Protein AF-X1FIV2-F1 (afdb_monomer)

Solvent-accessible surface area (backbone atoms only — not comparable to full-atom values): 3773 Å² total; per-residue (Å²): 139,61,66,84,74,37,65,69,50,50,52,39,52,50,49,39,53,51,51,47,52,42,38,68,73,71,47,59,79,85,38,42,69,58,59,30,40,49,54,54,53,54,47,52,45,58,48,50,34,49,50,51,20,59,72,36,59,88,41,73,76,57,28,66,77,37,108

Radius of gyration: 14.49 Å; Cα contacts (8 Å, |Δi|>4): 48; chains: 1; bounding box: 34×17×38 Å

Mean predicted aligned error: 6.94 Å

pLDDT: mean 82.45, std 12.33, range [49.91, 94.75]

Secondary structure (DSSP, 8-state):
--GGG-HHHHHHHHHHHHHHHHHHHTS-GGGTTTHHHHHHHHHHHHHHHHHHHHHHTTSHHHHHHT-

InterPro domains:
  IPR012657 23S rRNA-intervening sequence protein [PF05635] (4-66)
  IPR012657 23S rRNA-intervening sequence protein [TIGR02436] (8-66)
  IPR036583 23S rRNA-intervening sequence superfamily [G3DSA:1.20.1440.60] (1-67)
  IPR036583 23S rRNA-intervening sequence superfamily [SSF158446] (1-66)

Organism: NCBI:txid412755

Sequence (67 aa):
MSYKKLEIWQLARQLVIDVHKMTLNKLPKFEMFEQGGQIRRSVKSVKSTIVEGYGRRRYKQEFIRFQ

Foldseek 3Di:
DDLVPDPQLVVLVVVLVVLLCCLVPVDDPVCNVPVVVVSNVVSVVLNVLSRVLVVCVVPPVSNVVSD

Nearest PDB structures (foldseek):
  7dfp-assembly1_A  TM=4.018E-01  e=7.050E+00  Homo sapiens

Structure (mmCIF, N/CA/C/O backbone):
data_AF-X1FIV2-F1
#
_entry.id   AF-X1FIV2-F1
#
loop_
_atom_site.group_PDB
_atom_site.id
_atom_site.type_symbol
_atom_site.label_atom_id
_atom_site.label_alt_id
_atom_site.label_comp_id
_atom_site.label_asym_id
_atom_site.label_entity_id
_atom_site.label_seq_id
_atom_site.pdbx_PDB_ins_code
_atom_site.Cartn_x
_atom_site.Cartn_y
_atom_site.Cartn_z
_atom_site.occupancy
_atom_site.B_iso_or_equiv
_atom_site.auth_seq_id
_atom_site.auth_comp_id
_atom_site.auth_asym_id
_atom_site.auth_atom_id
_atom_site.pdbx_PDB_model_num
ATOM 1 N N . MET A 1 1 ? 9.863 9.645 -21.180 1.00 61.59 1 MET A N 1
ATOM 2 C CA . MET A 1 1 ? 8.864 8.616 -20.795 1.00 61.59 1 MET A CA 1
ATOM 3 C C . MET A 1 1 ? 8.659 8.740 -19.281 1.00 61.59 1 MET A C 1
ATOM 5 O O . MET A 1 1 ? 9.657 8.903 -18.586 1.00 61.59 1 MET A O 1
ATOM 9 N N . SER A 1 2 ? 7.427 8.766 -18.762 1.00 77.62 2 SER A N 1
ATOM 10 C CA . SER A 1 2 ? 7.141 8.972 -17.324 1.00 77.62 2 SER A CA 1
ATOM 11 C C . SER A 1 2 ? 6.562 7.695 -16.712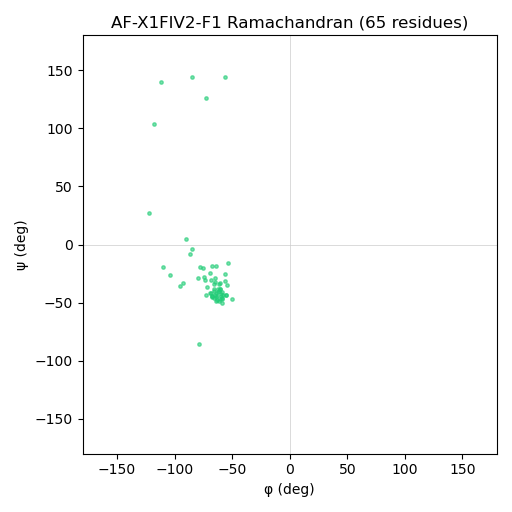 1.00 77.62 2 SER A C 1
ATOM 13 O O . SER A 1 2 ? 5.704 7.084 -17.344 1.00 77.62 2 SER A O 1
ATOM 15 N N . TYR A 1 3 ? 6.962 7.338 -15.484 1.00 74.38 3 TYR A N 1
ATOM 16 C CA . TYR A 1 3 ? 6.405 6.193 -14.742 1.00 74.38 3 TYR A CA 1
ATOM 17 C C . TYR A 1 3 ? 4.881 6.290 -14.571 1.00 74.38 3 TYR A C 1
ATOM 19 O O . TYR A 1 3 ? 4.205 5.275 -14.482 1.00 74.38 3 TYR A O 1
ATOM 27 N N . LYS A 1 4 ? 4.319 7.509 -14.597 1.00 76.75 4 LYS A N 1
ATOM 28 C CA . LYS A 1 4 ? 2.870 7.752 -14.498 1.00 76.75 4 LYS A CA 1
ATOM 29 C C . LYS A 1 4 ? 2.071 7.171 -15.673 1.00 76.75 4 LYS A C 1
ATOM 31 O O . LYS A 1 4 ? 0.858 7.013 -15.569 1.00 76.75 4 LYS A O 1
ATOM 36 N N . LYS A 1 5 ? 2.741 6.878 -16.795 1.00 82.38 5 LYS A N 1
ATOM 37 C CA . LYS A 1 5 ? 2.139 6.232 -17.970 1.00 82.38 5 LYS A CA 1
ATOM 38 C C . LYS A 1 5 ? 2.156 4.702 -17.888 1.00 82.38 5 LYS A C 1
ATOM 40 O O . LYS A 1 5 ? 1.574 4.068 -18.756 1.00 82.38 5 LYS A O 1
ATOM 45 N N . LEU A 1 6 ? 2.827 4.114 -16.895 1.00 84.38 6 LEU A N 1
ATOM 46 C CA . LEU A 1 6 ? 2.806 2.670 -16.702 1.00 84.38 6 LEU A CA 1
ATOM 47 C C . LEU A 1 6 ? 1.445 2.244 -16.155 1.00 84.38 6 LEU A C 1
ATOM 49 O O . LEU A 1 6 ? 1.027 2.724 -15.101 1.00 84.38 6 LEU A O 1
ATOM 53 N N . GLU A 1 7 ? 0.801 1.302 -16.833 1.00 87.62 7 GLU A N 1
ATOM 54 C CA . GLU A 1 7 ? -0.463 0.709 -16.389 1.00 87.62 7 GLU A CA 1
ATOM 55 C C . GLU A 1 7 ? -0.335 0.122 -14.977 1.00 87.62 7 GLU A C 1
ATOM 57 O O . GLU A 1 7 ? -1.133 0.429 -14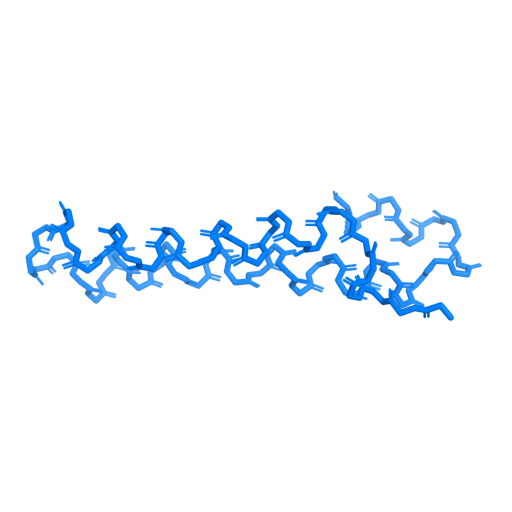.095 1.00 87.62 7 GLU A O 1
ATOM 62 N N . ILE A 1 8 ? 0.763 -0.591 -14.703 1.00 84.19 8 ILE A N 1
ATOM 63 C CA . ILE A 1 8 ? 1.038 -1.154 -13.376 1.00 84.19 8 ILE A CA 1
ATOM 64 C C . ILE A 1 8 ? 1.150 -0.083 -12.278 1.00 84.19 8 ILE A C 1
ATOM 66 O O . ILE A 1 8 ? 0.717 -0.302 -11.149 1.00 84.19 8 ILE A O 1
ATOM 70 N N . TRP A 1 9 ? 1.656 1.116 -12.598 1.00 87.88 9 TRP A N 1
ATOM 71 C CA . TRP A 1 9 ? 1.705 2.226 -11.641 1.00 87.88 9 TRP A CA 1
ATOM 72 C C . TRP A 1 9 ? 0.312 2.804 -11.370 1.00 87.88 9 TRP A C 1
ATOM 74 O O . TRP A 1 9 ? 0.010 3.184 -10.238 1.00 87.88 9 TRP A O 1
ATOM 84 N N . GLN A 1 10 ? -0.546 2.866 -12.391 1.00 89.44 10 GLN A N 1
ATOM 85 C CA . GLN A 1 10 ? -1.929 3.323 -12.246 1.00 89.44 10 GLN A CA 1
ATOM 86 C C . GLN A 1 10 ? -2.748 2.337 -11.404 1.00 89.44 10 GLN A C 1
ATOM 88 O O . GLN A 1 10 ? -3.424 2.766 -10.467 1.00 89.44 10 GLN A O 1
ATOM 93 N N . LEU A 1 11 ? -2.601 1.032 -11.657 1.00 90.94 11 LEU A N 1
ATOM 94 C CA . LEU A 1 11 ? -3.203 -0.035 -10.855 1.00 90.94 11 LEU A CA 1
ATOM 95 C C . LEU A 1 11 ? -2.719 0.013 -9.401 1.00 90.94 11 LEU A C 1
ATOM 97 O O . LEU A 1 11 ? -3.534 0.022 -8.481 1.00 90.94 11 LEU A O 1
ATOM 101 N N . ALA A 1 1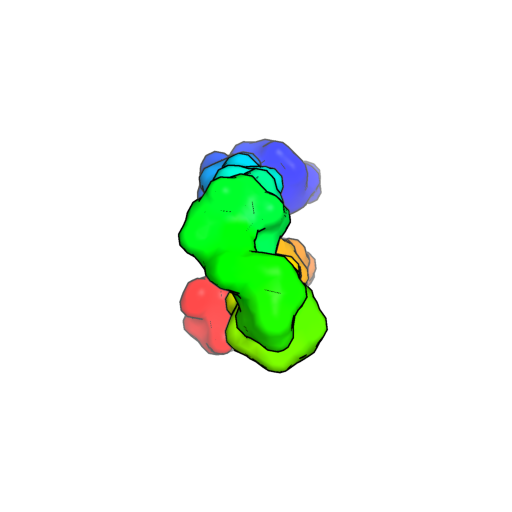2 ? -1.408 0.145 -9.172 1.00 90.44 12 ALA A N 1
ATOM 102 C CA . ALA A 1 12 ? -0.857 0.272 -7.823 1.00 90.44 12 ALA A CA 1
ATOM 103 C C . ALA A 1 12 ? -1.368 1.531 -7.101 1.00 90.44 12 ALA A C 1
ATOM 105 O O . ALA A 1 12 ? -1.656 1.496 -5.905 1.00 90.44 12 ALA A O 1
ATOM 106 N N . ARG A 1 13 ? -1.524 2.656 -7.812 1.00 89.94 13 ARG A N 1
ATOM 107 C CA . ARG A 1 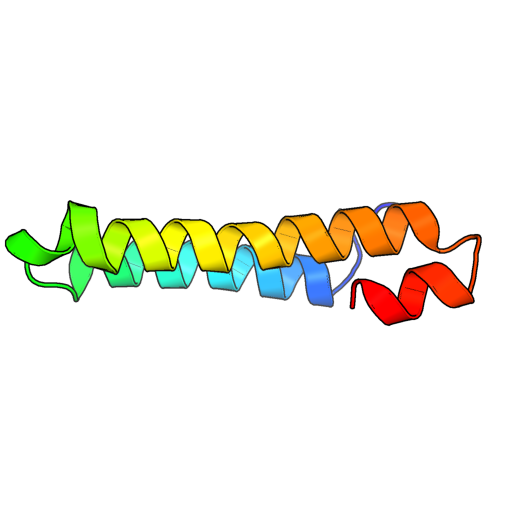13 ? -2.113 3.876 -7.243 1.00 89.94 13 ARG A CA 1
ATOM 108 C C . ARG A 1 13 ? -3.567 3.655 -6.828 1.00 89.94 13 ARG A C 1
ATOM 110 O O . ARG A 1 13 ? -3.942 4.109 -5.747 1.00 89.94 13 ARG A O 1
ATOM 117 N N . GLN A 1 14 ? -4.357 2.988 -7.664 1.00 93.06 14 GLN A N 1
ATOM 118 C CA . GLN A 1 14 ? -5.751 2.678 -7.364 1.00 93.06 14 GLN A CA 1
ATOM 119 C C . GLN A 1 14 ? -5.851 1.746 -6.148 1.00 93.06 14 GLN A C 1
ATOM 121 O O . GLN A 1 14 ? -6.554 2.058 -5.189 1.00 93.06 14 GLN A O 1
ATOM 126 N N . LEU A 1 15 ? -5.022 0.701 -6.111 1.00 92.44 15 LEU A N 1
ATOM 127 C CA . LEU A 1 15 ? -4.930 -0.233 -4.991 1.00 92.44 15 LEU A CA 1
ATOM 128 C C . LEU A 1 15 ? -4.632 0.471 -3.658 1.00 92.44 15 LEU A C 1
ATOM 130 O O . LEU A 1 15 ? -5.273 0.182 -2.652 1.00 92.44 15 LEU A O 1
ATOM 134 N N . VAL A 1 16 ? -3.699 1.432 -3.633 1.00 92.69 16 VAL A N 1
ATOM 135 C CA . VAL A 1 16 ? -3.394 2.210 -2.416 1.00 92.69 16 VAL A CA 1
ATOM 136 C C . VAL A 1 16 ? -4.627 2.959 -1.903 1.00 92.69 16 VAL A C 1
ATOM 138 O O . VAL A 1 16 ? -4.846 3.013 -0.692 1.00 92.69 16 VAL A O 1
ATOM 141 N N . ILE A 1 17 ? -5.428 3.541 -2.800 1.00 92.94 17 ILE A N 1
ATOM 142 C CA . ILE A 1 17 ? -6.646 4.278 -2.436 1.00 92.94 17 ILE A CA 1
ATOM 143 C C . ILE A 1 17 ? -7.693 3.317 -1.870 1.00 92.94 17 ILE A C 1
ATOM 145 O O . ILE A 1 17 ? -8.292 3.604 -0.831 1.00 92.94 17 ILE A O 1
ATOM 149 N N . ASP A 1 18 ? -7.885 2.173 -2.518 1.00 94.50 18 ASP A N 1
ATOM 150 C CA . ASP A 1 18 ? -8.900 1.197 -2.126 1.00 94.50 18 ASP A CA 1
ATOM 151 C C . ASP A 1 18 ? -8.552 0.529 -0.795 1.00 94.50 18 ASP A C 1
ATOM 153 O O . ASP A 1 18 ? -9.400 0.436 0.094 1.00 94.50 18 ASP A O 1
ATOM 157 N N . VAL A 1 19 ? -7.281 0.171 -0.595 1.00 92.81 19 VAL A N 1
ATOM 158 C CA . VAL A 1 19 ? -6.777 -0.343 0.683 1.00 92.81 19 VAL A CA 1
ATOM 159 C C . VAL A 1 19 ? -6.883 0.718 1.776 1.00 92.81 19 VAL A C 1
ATOM 161 O O . VAL A 1 19 ? -7.312 0.409 2.884 1.00 92.81 19 VAL A O 1
ATOM 164 N N . HIS A 1 20 ? -6.565 1.983 1.488 1.00 92.19 20 HIS A N 1
ATOM 165 C CA . HIS A 1 20 ? -6.726 3.056 2.469 1.00 92.19 20 HIS A CA 1
ATOM 166 C C . HIS A 1 20 ? -8.183 3.178 2.937 1.00 92.19 20 HIS A C 1
ATOM 168 O O . HIS A 1 20 ? -8.435 3.120 4.141 1.00 92.19 20 HIS A O 1
ATOM 174 N N . LYS A 1 21 ? -9.137 3.245 1.999 1.00 94.00 21 LYS A N 1
ATOM 175 C CA . LYS A 1 21 ? -10.577 3.276 2.303 1.00 94.00 21 LYS A CA 1
ATOM 176 C C . LYS A 1 21 ? -11.023 2.033 3.072 1.00 94.00 21 LYS A C 1
ATOM 178 O O . LYS A 1 21 ? -11.736 2.152 4.063 1.00 94.00 21 LYS A O 1
ATOM 183 N N . MET A 1 22 ? -10.572 0.848 2.661 1.00 94.75 22 MET A N 1
ATOM 184 C CA . MET A 1 22 ? -10.872 -0.408 3.348 1.00 94.75 22 MET A CA 1
ATOM 185 C C . MET A 1 22 ? -10.395 -0.377 4.805 1.00 94.75 22 MET A C 1
ATOM 187 O O . MET A 1 22 ? -11.184 -0.673 5.698 1.00 94.75 22 MET A O 1
ATOM 191 N N . THR A 1 23 ? -9.160 0.067 5.065 1.00 92.88 23 THR A N 1
ATOM 192 C CA . THR A 1 23 ? -8.610 0.112 6.433 1.00 92.88 23 THR A CA 1
ATOM 193 C C . THR A 1 23 ? -9.290 1.131 7.347 1.00 92.88 23 THR A C 1
ATOM 195 O O . THR A 1 23 ? -9.140 1.031 8.559 1.00 92.88 23 THR A O 1
ATOM 198 N N . LEU A 1 24 ? -10.000 2.117 6.792 1.00 90.31 24 LEU A N 1
ATOM 199 C CA . LEU A 1 24 ? -10.761 3.104 7.565 1.00 90.31 24 LEU A CA 1
ATOM 200 C C . LEU A 1 24 ? -12.220 2.686 7.780 1.00 90.31 24 LEU A C 1
ATOM 202 O O . LEU A 1 24 ? -12.791 3.001 8.818 1.00 90.31 24 LEU A O 1
ATOM 206 N N . ASN A 1 25 ? -12.813 1.983 6.811 1.00 92.69 25 ASN A N 1
ATOM 207 C CA . ASN A 1 25 ? -14.252 1.715 6.794 1.00 92.69 25 ASN A CA 1
ATOM 208 C C . ASN A 1 25 ? -14.620 0.282 7.198 1.00 92.69 25 ASN A C 1
ATOM 210 O O . ASN A 1 25 ? -15.748 0.050 7.620 1.00 92.69 25 ASN A O 1
ATOM 214 N N . LYS A 1 26 ? -13.715 -0.688 7.009 1.00 91.88 26 LYS A N 1
ATOM 215 C CA . LYS A 1 26 ? -13.994 -2.118 7.234 1.00 91.88 26 LYS A CA 1
ATOM 216 C C . LYS A 1 26 ? -13.280 -2.704 8.448 1.00 91.88 26 LYS A C 1
ATOM 218 O O . LYS A 1 26 ? -13.684 -3.762 8.915 1.00 91.88 26 LYS A O 1
ATOM 223 N N . LEU A 1 27 ? -12.224 -2.055 8.940 1.00 90.12 27 LEU A N 1
ATOM 224 C CA . LEU A 1 27 ? -11.533 -2.508 10.146 1.00 90.12 27 LEU A CA 1
ATOM 225 C C . LEU A 1 27 ? -12.224 -1.969 11.406 1.00 90.12 27 LEU A C 1
ATOM 227 O O . LEU A 1 27 ? -12.672 -0.818 11.4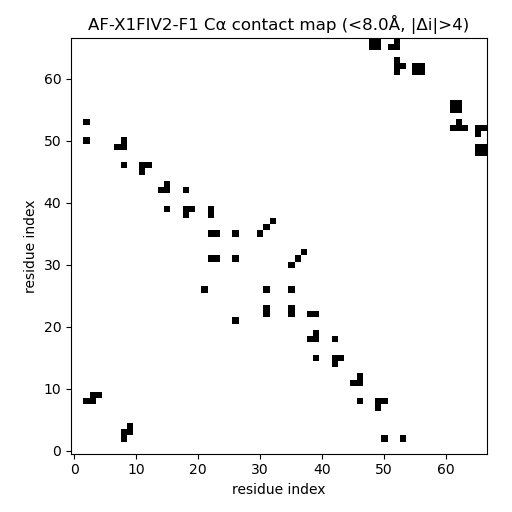11 1.00 90.12 27 LEU A O 1
ATOM 231 N N . PRO A 1 28 ? -12.270 -2.758 12.493 1.00 91.62 28 PRO A N 1
ATOM 232 C CA . PRO A 1 28 ? -12.656 -2.250 13.800 1.00 91.62 28 PRO A CA 1
ATOM 233 C C . PRO A 1 28 ? -11.763 -1.077 14.222 1.00 91.62 28 PRO A C 1
ATOM 235 O O . PRO A 1 28 ? -10.560 -1.079 13.965 1.00 91.62 28 PRO A O 1
ATOM 238 N N . LYS A 1 29 ? -12.325 -0.082 14.921 1.00 87.12 29 LYS A N 1
ATOM 239 C CA . LYS A 1 29 ? -11.576 1.126 15.325 1.00 87.12 29 LYS A CA 1
ATOM 240 C C . LYS A 1 29 ? -10.318 0.819 16.148 1.00 87.12 29 LYS A C 1
ATOM 242 O O . LYS A 1 29 ? -9.342 1.556 16.037 1.00 87.12 29 LYS A O 1
ATOM 247 N N . PHE A 1 30 ? -10.326 -0.256 16.938 1.00 90.25 30 PHE A N 1
ATOM 248 C CA . PHE A 1 30 ? -9.172 -0.659 17.745 1.00 90.25 30 PHE A CA 1
ATOM 249 C C . PHE A 1 30 ? -7.994 -1.182 16.899 1.00 90.25 30 PHE A C 1
ATOM 251 O O . PHE A 1 30 ? -6.849 -1.026 17.302 1.00 90.25 30 PHE A O 1
ATOM 258 N N . GLU A 1 31 ? -8.244 -1.681 15.683 1.00 88.88 31 GLU A N 1
ATOM 259 C CA . GLU A 1 31 ? -7.210 -2.149 14.743 1.00 88.88 31 GLU A CA 1
ATOM 260 C C . GLU A 1 31 ? -6.611 -1.024 13.883 1.00 88.88 31 GLU A C 1
ATOM 262 O O . GLU A 1 31 ? -5.699 -1.241 13.081 1.00 88.88 31 GLU A O 1
ATOM 267 N N . MET A 1 32 ? -7.124 0.205 14.000 1.00 85.44 32 MET A N 1
ATOM 268 C CA . MET A 1 32 ? -6.800 1.297 13.077 1.00 85.44 32 MET A CA 1
ATOM 269 C C . MET A 1 32 ? -5.308 1.663 13.066 1.00 85.44 32 MET A C 1
ATOM 271 O O . MET A 1 32 ? -4.776 2.041 12.011 1.00 85.44 32 MET A O 1
ATOM 275 N N . PHE A 1 33 ? -4.645 1.559 14.220 1.00 81.44 33 PHE A N 1
ATOM 276 C CA . PHE A 1 33 ? -3.236 1.917 14.402 1.00 81.44 33 PHE A CA 1
ATOM 277 C C . PHE A 1 33 ? -2.290 0.722 14.268 1.00 81.44 33 PHE A C 1
ATOM 279 O O . PHE A 1 33 ? -1.214 0.886 13.687 1.00 81.44 33 PHE A O 1
ATOM 286 N N . GLU A 1 34 ? -2.704 -0.464 14.717 1.00 90.44 34 GLU A N 1
ATOM 287 C CA . GLU A 1 34 ? -1.909 -1.687 14.598 1.00 90.44 34 GLU A CA 1
ATOM 288 C C . GLU A 1 34 ? -1.996 -2.266 13.183 1.00 90.44 34 GLU A C 1
ATOM 290 O O . GLU A 1 34 ? -1.162 -1.945 12.328 1.00 90.44 34 GLU A O 1
ATOM 295 N N . GLN A 1 35 ? -3.021 -3.069 12.894 1.00 90.31 35 GLN A N 1
ATOM 296 C CA . GLN A 1 35 ? -3.153 -3.745 11.604 1.00 90.31 35 GLN A CA 1
ATOM 297 C C . GLN A 1 35 ? -3.421 -2.759 10.466 1.00 90.31 35 GLN A C 1
ATOM 299 O O . GLN A 1 35 ? -2.761 -2.799 9.425 1.00 90.31 35 GLN A O 1
ATOM 304 N N . GLY A 1 36 ? -4.312 -1.786 10.672 1.00 91.19 36 GLY A N 1
ATOM 305 C CA . GLY A 1 36 ? -4.610 -0.757 9.675 1.00 91.19 36 GLY A CA 1
ATOM 306 C C . GLY A 1 36 ? -3.377 0.074 9.307 1.00 91.19 36 GLY A C 1
ATOM 307 O O . GLY A 1 36 ? -3.160 0.398 8.135 1.00 91.19 36 GLY A O 1
ATOM 308 N N . GLY A 1 37 ? -2.526 0.386 10.287 1.00 90.56 37 GLY A N 1
ATOM 309 C CA . GLY A 1 37 ? -1.260 1.078 10.063 1.00 90.56 37 GLY A CA 1
ATOM 310 C C . GLY A 1 37 ? -0.273 0.246 9.244 1.00 90.56 37 GLY A C 1
ATOM 311 O O . GLY A 1 37 ? 0.311 0.760 8.285 1.00 90.56 37 GLY A O 1
ATOM 312 N N . GLN A 1 38 ? -0.115 -1.034 9.585 1.00 92.50 38 GLN A N 1
ATOM 313 C CA . GLN A 1 38 ? 0.769 -1.960 8.872 1.00 92.50 38 GLN A CA 1
ATOM 314 C C . GLN A 1 38 ? 0.331 -2.175 7.418 1.00 92.50 38 GLN A C 1
ATOM 316 O O . GLN A 1 38 ? 1.140 -1.999 6.504 1.00 92.50 38 GLN A O 1
ATOM 321 N N . ILE A 1 39 ? -0.958 -2.430 7.184 1.00 92.25 39 ILE A N 1
ATOM 322 C CA . ILE A 1 39 ? -1.533 -2.628 5.846 1.00 92.25 39 ILE A CA 1
ATOM 323 C C . ILE A 1 39 ? -1.298 -1.393 4.961 1.00 92.25 39 ILE A C 1
ATOM 325 O O . ILE A 1 39 ? -0.829 -1.506 3.825 1.00 92.25 39 ILE A O 1
ATOM 329 N N . ARG A 1 40 ? -1.555 -0.185 5.487 1.00 91.88 40 ARG A N 1
ATOM 330 C CA . ARG A 1 40 ? -1.341 1.070 4.743 1.00 91.88 40 ARG A CA 1
ATOM 331 C C . ARG A 1 40 ? 0.130 1.335 4.420 1.00 91.88 40 ARG A C 1
ATOM 333 O O . ARG A 1 40 ? 0.411 1.962 3.398 1.00 91.88 40 ARG A O 1
ATOM 340 N N . ARG A 1 41 ? 1.071 0.920 5.277 1.00 90.50 41 ARG A N 1
ATOM 341 C CA . ARG A 1 41 ? 2.512 1.036 4.990 1.00 90.50 41 ARG A CA 1
ATOM 342 C C . ARG A 1 41 ? 2.947 0.031 3.927 1.00 90.50 41 ARG A C 1
ATOM 344 O O . ARG A 1 41 ? 3.644 0.430 2.999 1.00 90.50 41 ARG A O 1
ATOM 351 N N . SER A 1 42 ? 2.474 -1.211 4.019 1.00 91.06 42 SER A N 1
ATOM 352 C CA . SER A 1 42 ? 2.781 -2.266 3.049 1.00 91.06 42 SER A CA 1
ATOM 353 C C . SER A 1 42 ? 2.291 -1.905 1.642 1.00 91.06 42 SER A C 1
ATOM 355 O O . SER A 1 42 ? 3.072 -1.882 0.702 1.00 91.06 42 SER A O 1
ATOM 357 N N . VAL A 1 43 ? 1.041 -1.455 1.475 1.00 91.25 43 VAL A N 1
ATOM 358 C CA . VAL A 1 43 ? 0.538 -1.096 0.132 1.00 91.25 43 VAL A CA 1
ATOM 359 C C . VAL A 1 43 ? 1.269 0.106 -0.490 1.00 91.25 43 VAL A C 1
ATOM 361 O O . VAL A 1 43 ? 1.391 0.212 -1.710 1.00 91.25 43 VAL A O 1
ATOM 364 N N . LYS A 1 44 ? 1.795 1.027 0.331 1.00 88.25 44 LYS A N 1
ATOM 365 C CA . LYS A 1 44 ? 2.572 2.175 -0.161 1.00 88.25 44 LYS A CA 1
ATOM 366 C C . LYS A 1 44 ? 3.921 1.757 -0.749 1.00 88.25 44 LYS A C 1
ATOM 368 O O . LYS A 1 44 ? 4.376 2.447 -1.663 1.00 88.25 44 LYS A O 1
ATOM 373 N N . SER A 1 45 ? 4.537 0.671 -0.267 1.00 88.56 45 SER A N 1
ATOM 374 C CA . SER A 1 45 ? 5.833 0.213 -0.784 1.00 88.56 45 SER A CA 1
ATOM 375 C C . SER A 1 45 ? 5.720 -0.260 -2.232 1.00 88.56 45 SER A C 1
ATOM 377 O O . SER A 1 45 ? 6.559 0.123 -3.033 1.00 88.56 45 SER A O 1
ATOM 379 N N . VAL A 1 46 ? 4.625 -0.934 -2.608 1.00 85.19 46 VAL A N 1
ATOM 380 C CA . VAL A 1 46 ? 4.361 -1.411 -3.983 1.00 85.19 46 VAL A CA 1
ATOM 381 C C . VAL A 1 46 ? 4.541 -0.296 -5.018 1.00 85.19 46 VAL A C 1
ATOM 383 O O . VAL A 1 46 ? 5.233 -0.455 -6.023 1.00 85.19 46 VAL A O 1
ATOM 386 N N . LYS A 1 47 ? 3.969 0.885 -4.755 1.00 83.88 47 LYS A N 1
ATOM 387 C CA . LYS A 1 47 ? 4.113 2.045 -5.647 1.00 83.88 47 LYS A CA 1
ATOM 388 C C . LYS A 1 47 ? 5.562 2.541 -5.709 1.00 83.88 47 LYS A C 1
ATOM 390 O O . LYS A 1 47 ? 6.008 2.941 -6.783 1.00 83.88 47 LYS A O 1
ATOM 395 N N . SER A 1 48 ? 6.270 2.563 -4.579 1.00 84.00 48 SER A N 1
ATOM 396 C CA . SER A 1 48 ? 7.677 2.985 -4.519 1.00 84.00 48 SER A CA 1
ATOM 397 C C . SER A 1 48 ? 8.579 2.026 -5.292 1.00 84.00 48 SER A C 1
ATOM 399 O O . SER A 1 48 ? 9.374 2.477 -6.109 1.00 84.00 48 SER A O 1
ATOM 401 N N . THR A 1 49 ? 8.369 0.720 -5.135 1.00 85.31 49 THR A N 1
ATOM 402 C CA . THR A 1 49 ? 9.104 -0.346 -5.823 1.00 85.31 49 THR A CA 1
ATOM 403 C C . THR A 1 49 ? 8.961 -0.236 -7.347 1.00 85.31 49 THR A C 1
ATOM 405 O O . THR A 1 49 ? 9.961 -0.232 -8.060 1.00 85.31 49 THR A O 1
ATOM 408 N N . ILE A 1 50 ? 7.754 0.040 -7.859 1.00 83.81 50 ILE A N 1
ATOM 409 C CA . ILE A 1 50 ? 7.524 0.295 -9.297 1.00 83.81 50 ILE A CA 1
ATOM 410 C C . ILE A 1 50 ? 8.281 1.540 -9.795 1.00 83.81 50 ILE A C 1
ATOM 412 O O . ILE A 1 50 ? 8.816 1.546 -10.906 1.00 83.81 50 ILE A O 1
ATOM 416 N N . VAL A 1 51 ? 8.318 2.618 -9.004 1.00 83.00 51 VAL A N 1
ATOM 417 C CA . VAL A 1 51 ? 9.028 3.856 -9.375 1.00 83.00 51 VAL A CA 1
ATOM 418 C C . VAL A 1 51 ? 10.542 3.632 -9.393 1.00 83.00 51 VAL A C 1
ATOM 420 O O . VAL A 1 51 ? 11.212 4.091 -10.321 1.00 83.00 51 VAL A O 1
ATOM 423 N N . GLU A 1 52 ? 11.071 2.901 -8.414 1.00 82.31 52 GLU A N 1
ATOM 424 C CA . GLU A 1 52 ? 12.484 2.522 -8.339 1.00 82.31 52 GLU A CA 1
ATOM 425 C C . GLU A 1 52 ? 12.888 1.617 -9.508 1.00 82.31 52 GLU A C 1
ATOM 427 O O . GLU A 1 52 ? 13.857 1.925 -10.208 1.00 82.31 52 GLU A O 1
ATOM 432 N N . GLY A 1 53 ? 12.106 0.570 -9.795 1.00 79.62 53 GLY A N 1
ATOM 433 C CA . GLY A 1 53 ? 12.310 -0.307 -10.949 1.00 79.62 53 GLY A CA 1
ATOM 434 C C . GLY A 1 53 ? 12.275 0.465 -12.271 1.00 79.62 53 GLY A C 1
ATOM 435 O O . GLY A 1 53 ? 13.162 0.320 -13.113 1.00 79.62 53 GLY A O 1
ATOM 436 N N . TYR A 1 54 ? 11.324 1.390 -12.433 1.00 79.31 54 TYR A N 1
ATOM 437 C CA . TYR A 1 54 ? 11.265 2.258 -13.610 1.00 79.31 54 TYR A CA 1
ATOM 438 C C . TYR A 1 54 ? 12.508 3.153 -13.763 1.00 79.31 54 TYR A C 1
ATOM 440 O O . TYR A 1 54 ? 13.004 3.333 -14.879 1.00 79.31 54 TYR A O 1
ATOM 448 N N . GLY A 1 55 ? 13.028 3.706 -12.663 1.00 75.88 55 GLY A N 1
ATOM 449 C CA . GLY A 1 55 ? 14.261 4.500 -12.659 1.00 75.88 55 GLY A CA 1
ATOM 450 C C . GLY A 1 55 ? 15.503 3.680 -13.019 1.00 75.88 55 GLY A C 1
ATOM 451 O O . GLY A 1 55 ? 16.392 4.173 -13.713 1.00 75.88 55 GLY A O 1
ATOM 452 N N . ARG A 1 56 ? 15.524 2.402 -12.625 1.00 72.12 56 ARG A N 1
ATOM 453 C CA . ARG A 1 56 ? 16.628 1.455 -12.851 1.00 72.12 56 ARG A CA 1
ATOM 454 C C . ARG A 1 56 ? 16.517 0.660 -14.155 1.00 72.12 56 ARG A C 1
ATOM 456 O O . ARG A 1 56 ? 17.396 -0.142 -14.454 1.00 72.12 56 ARG A O 1
ATOM 463 N N . ARG A 1 57 ? 15.524 0.947 -15.010 1.00 66.38 57 ARG A N 1
ATOM 464 C CA . ARG A 1 57 ? 15.279 0.265 -16.305 1.00 66.38 57 ARG A CA 1
ATOM 465 C C . ARG A 1 57 ? 16.473 0.216 -17.272 1.00 66.38 57 ARG A C 1
ATOM 467 O O . ARG A 1 57 ? 16.430 -0.513 -18.256 1.00 66.38 57 ARG A O 1
ATOM 474 N N . ARG A 1 58 ? 17.509 1.034 -17.043 1.00 60.62 58 ARG A N 1
ATOM 475 C CA . ARG A 1 58 ? 18.745 1.060 -17.842 1.00 60.62 58 ARG A CA 1
ATOM 476 C C . ARG A 1 58 ? 19.669 -0.131 -17.536 1.00 60.62 58 ARG A C 1
ATOM 478 O O . ARG A 1 58 ? 20.479 -0.475 -18.387 1.00 60.62 58 ARG A O 1
ATOM 485 N N . TYR A 1 59 ? 19.503 -0.785 -16.382 1.00 61.72 59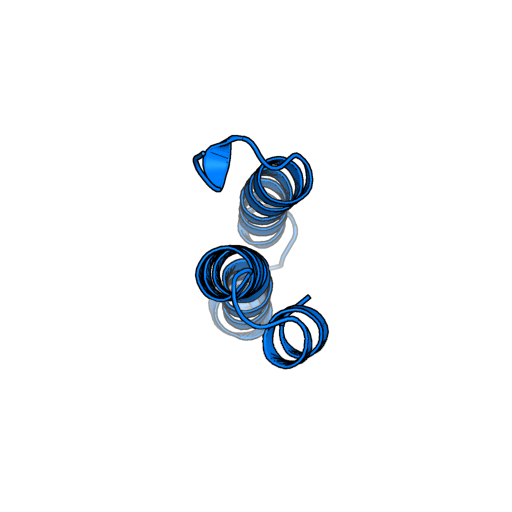 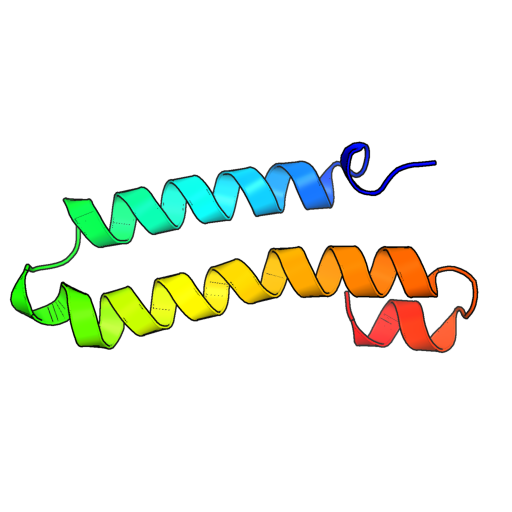TYR A N 1
ATOM 486 C CA . TYR A 1 59 ? 20.257 -1.966 -15.958 1.00 61.72 59 TYR A CA 1
ATOM 487 C C . TYR A 1 59 ? 19.305 -3.160 -15.787 1.00 61.72 59 TYR A C 1
ATOM 489 O O . TYR A 1 59 ? 18.564 -3.257 -14.810 1.00 61.72 59 TYR A O 1
ATOM 497 N N . LYS A 1 60 ? 19.319 -4.088 -16.756 1.00 56.16 60 LYS A N 1
ATOM 498 C CA . LYS A 1 60 ? 18.389 -5.237 -16.841 1.00 56.16 60 LYS A CA 1
ATOM 499 C C . LYS A 1 60 ? 18.344 -6.107 -15.573 1.00 56.16 60 LYS A C 1
ATOM 501 O O . LYS A 1 60 ? 17.281 -6.613 -15.238 1.00 56.16 60 LYS A O 1
ATOM 506 N N . GLN A 1 61 ? 19.471 -6.270 -14.874 1.00 57.91 61 GLN A N 1
ATOM 507 C CA . GLN A 1 61 ? 19.549 -7.078 -13.648 1.00 57.91 61 GLN A CA 1
ATOM 508 C C . GLN A 1 61 ? 18.902 -6.406 -12.427 1.00 57.91 61 GLN A C 1
ATOM 510 O O . GLN A 1 61 ? 18.362 -7.104 -11.575 1.00 57.91 61 GLN A O 1
ATOM 515 N N . GLU A 1 62 ? 18.897 -5.072 -12.341 1.00 55.75 62 GLU A N 1
ATOM 516 C CA . GLU A 1 62 ? 18.227 -4.373 -11.234 1.00 55.75 62 GLU A CA 1
ATOM 517 C C . GLU A 1 62 ? 16.713 -4.284 -11.442 1.00 55.75 62 GLU A C 1
ATOM 519 O O . GLU A 1 62 ? 15.964 -4.296 -10.473 1.00 55.75 62 GLU A O 1
ATOM 524 N N . PHE A 1 63 ? 16.249 -4.254 -12.694 1.00 56.62 63 PHE A N 1
ATOM 525 C CA . PHE A 1 63 ? 14.821 -4.192 -13.011 1.00 56.62 63 PHE A CA 1
ATOM 526 C C . PHE A 1 63 ? 14.033 -5.399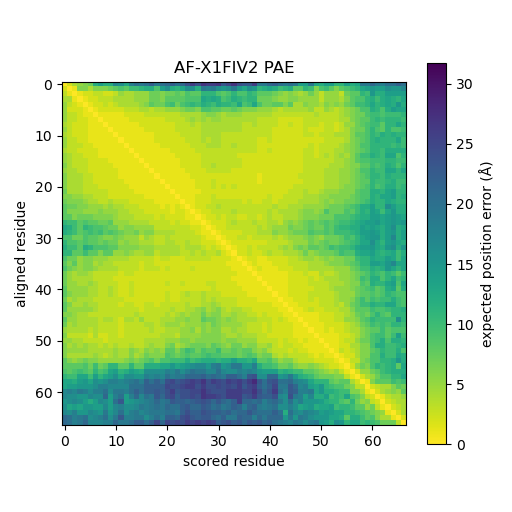 -12.470 1.00 56.62 63 PHE A C 1
ATOM 528 O O . PHE A 1 63 ? 12.938 -5.220 -11.955 1.00 56.62 63 PHE A O 1
ATOM 535 N N . ILE A 1 64 ? 14.610 -6.607 -12.517 1.00 60.59 64 ILE A N 1
ATOM 536 C CA . ILE A 1 64 ? 13.947 -7.858 -12.096 1.00 60.59 64 ILE A CA 1
ATOM 537 C C . ILE A 1 64 ? 13.842 -7.979 -10.565 1.00 60.59 64 ILE A C 1
ATOM 539 O O . ILE A 1 64 ? 12.931 -8.619 -10.055 1.00 60.59 64 ILE A O 1
ATOM 543 N N . ARG A 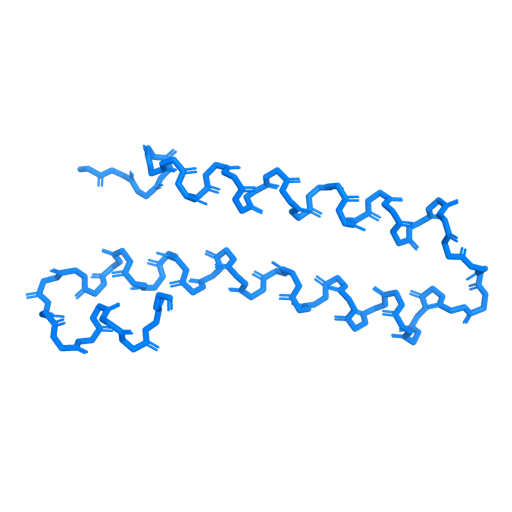1 65 ? 14.758 -7.364 -9.807 1.00 60.69 65 ARG A N 1
ATOM 544 C CA . ARG A 1 65 ? 14.811 -7.496 -8.339 1.00 60.69 65 ARG A CA 1
ATOM 545 C C . ARG A 1 65 ? 13.761 -6.644 -7.608 1.00 60.69 65 ARG A C 1
ATOM 547 O O . ARG A 1 65 ? 13.482 -6.900 -6.441 1.00 60.69 65 ARG A O 1
ATOM 554 N N . PHE A 1 66 ? 13.217 -5.629 -8.277 1.00 55.09 66 PHE A N 1
ATOM 555 C CA . PHE A 1 66 ? 12.299 -4.633 -7.714 1.00 55.09 66 PHE A CA 1
ATOM 556 C C . PHE A 1 66 ? 10.960 -4.590 -8.468 1.00 55.09 66 PHE A C 1
ATOM 558 O O . PHE A 1 66 ? 10.331 -3.534 -8.527 1.00 55.09 66 PHE A O 1
ATOM 565 N N . GLN A 1 67 ? 10.547 -5.697 -9.088 1.00 49.91 67 GLN A N 1
ATOM 566 C CA . GLN A 1 67 ? 9.262 -5.815 -9.779 1.00 49.91 67 GLN A CA 1
ATOM 567 C C . GLN A 1 67 ? 8.355 -6.829 -9.087 1.00 49.91 67 GLN A C 1
ATOM 569 O O . GLN A 1 67 ? 8.896 -7.817 -8.545 1.00 49.91 67 GLN A O 1
#